Protein 2HLV (pdb70)

Foldseek 3Di:
DLLWDFKFFFKKFKPDLQQCPQQHQPVWTWGIWDADPVQQKIKTWTWHAHPQAIDIDIWIWHADPVQWIWTDGQAIKIKHFPDDDSFKTWMKIWGQHPVRDIMIMITIMTDDPDQDPVSVVVRVVVCVVVVTDPVRMDGSVDDSNHDDD

Structure (mmCIF, N/CA/C/O backbone):
data_2HLV
#
_entry.id   2HLV
#
_cell.length_a   83.501
_cell.length_b   83.501
_cell.length_c   48.964
_cell.angle_alpha   90.00
_cell.angle_beta   90.00
_cell.angle_gamma   90.00
#
_symmetry.space_group_name_H-M   'P 41 21 2'
#
loop_
_entity.id
_entity.type
_entity.pdbx_description
1 polymer 'Odorant-binding protein'
2 non-polymer '3,6-BIS(METHYLENE)DECANOIC ACID'
3 non-polymer GLYCEROL
4 water water
#
loop_
_atom_site.group_PDB
_atom_site.id
_atom_site.type_symbol
_atom_site.label_atom_id
_atom_site.label_alt_id
_atom_site.label_comp_id
_atom_site.label_asym_id
_atom_site.label_entity_id
_atom_site.label_seq_id
_atom_site.pdbx_PDB_ins_code
_atom_site.Cartn_x
_atom_site.Cartn_y
_atom_site.Cartn_z
_atom_site.occupancy
_atom_site.B_iso_or_equiv
_atom_site.auth_seq_id
_atom_site.auth_comp_id
_atom_site.auth_asym_id
_atom_site.auth_atom_id
_atom_site.pdbx_PDB_model_num
ATOM 1 N N . SER A 1 11 ? 26.463 52.699 -7.155 1.00 40.34 11 SER A N 1
ATOM 2 C CA . SER A 1 11 ? 27.960 52.778 -7.253 1.00 39.66 11 SER A CA 1
ATOM 3 C C . SER A 1 11 ? 28.523 53.967 -6.471 1.00 39.07 11 SER A C 1
ATOM 4 O O . SER A 1 11 ? 29.470 53.806 -5.702 1.00 39.58 11 SER A O 1
ATOM 7 N N . GLU A 1 12 ? 27.928 55.150 -6.664 1.00 37.93 12 GLU A N 1
ATOM 8 C CA . GLU A 1 12 ? 28.180 56.348 -5.801 1.00 36.57 12 GLU A CA 1
ATOM 9 C C . GLU A 1 12 ? 27.536 56.136 -4.421 1.00 35.48 12 GLU A C 1
ATOM 10 O O . GLU A 1 12 ? 27.675 56.936 -3.486 1.00 36.23 12 GLU A O 1
ATOM 16 N N . LEU A 1 13 ? 26.811 55.034 -4.325 1.00 32.83 13 LEU A N 1
ATOM 17 C CA . LEU A 1 13 ? 26.190 54.585 -3.105 1.00 31.02 13 LEU A CA 1
ATOM 18 C C . LEU A 1 13 ? 27.183 53.910 -2.170 1.00 29.00 13 LEU A C 1
ATOM 19 O O . LEU A 1 13 ? 26.881 53.744 -1.002 1.00 28.09 13 LEU A O 1
ATOM 24 N N . SER A 1 14 ? 28.351 53.501 -2.669 1.00 26.35 14 SER A N 1
ATOM 25 C CA . SER A 1 14 ? 29.360 52.881 -1.813 1.00 24.78 14 SER A CA 1
ATOM 26 C C . SER A 1 14 ? 29.876 53.862 -0.758 1.00 23.91 14 SER A C 1
ATOM 27 O O . SER A 1 14 ? 29.984 55.074 -1.008 1.00 23.54 14 SER A O 1
ATOM 30 N N . GLY A 1 15 ? 30.208 53.349 0.415 1.00 22.28 15 GLY A N 1
ATOM 31 C CA . GLY A 1 15 ? 30.803 54.166 1.458 1.00 21.12 15 GLY A CA 1
ATOM 32 C C . GLY A 1 15 ? 30.440 53.663 2.842 1.00 20.35 15 GLY A C 1
ATOM 33 O O . GLY A 1 15 ? 30.021 52.505 2.978 1.00 19.13 15 GLY A O 1
ATOM 34 N N . PRO A 1 16 ? 30.571 54.537 3.861 1.00 19.57 16 PRO A N 1
ATOM 35 C CA . PRO A 1 16 ? 30.433 54.185 5.283 1.00 19.16 16 PRO A CA 1
ATOM 36 C C . PRO A 1 16 ? 29.007 54.067 5.876 1.00 19.22 16 PRO A C 1
ATOM 37 O O . PRO A 1 16 ? 28.640 54.799 6.794 1.00 23.27 16 PRO A O 1
ATOM 41 N N . TRP A 1 17 ? 28.259 53.089 5.440 1.00 17.74 17 TRP A N 1
ATOM 42 C CA . TRP A 1 17 ? 26.890 52.883 5.948 1.00 16.50 17 TRP A CA 1
ATOM 43 C C . TRP A 1 17 ? 26.870 52.428 7.416 1.00 16.29 17 TRP A C 1
ATOM 44 O O . TRP A 1 17 ? 27.778 51.756 7.897 1.00 16.99 17 TRP A O 1
ATOM 55 N N . ARG A 1 18 ? 25.821 52.792 8.139 1.00 14.28 18 ARG A N 1
ATOM 56 C CA . ARG A 1 18 ? 25.635 52.340 9.519 1.00 13.29 18 ARG A CA 1
ATOM 57 C C . ARG A 1 18 ? 24.223 51.766 9.674 1.00 12.10 18 ARG A C 1
ATOM 58 O O . ARG A 1 18 ? 23.280 52.193 8.991 1.00 11.98 18 ARG A O 1
ATOM 66 N N . THR A 1 19 ? 24.112 50.787 10.560 1.00 11.15 19 THR A N 1
ATOM 67 C CA . THR A 1 19 ? 22.808 50.249 10.944 1.00 10.55 19 THR A CA 1
ATOM 68 C C . THR A 1 19 ? 22.084 51.207 11.897 1.00 10.58 19 THR A C 1
ATOM 69 O O . THR A 1 19 ? 22.681 51.742 12.869 1.00 11.25 19 THR A O 1
ATOM 73 N N . VAL A 1 20 ? 20.785 51.373 11.651 1.00 10.55 20 VAL A N 1
ATOM 74 C CA . VAL A 1 20 ? 19.905 52.143 12.534 1.00 10.87 20 VAL A CA 1
ATOM 75 C C . VAL A 1 20 ? 18.997 51.202 13.327 1.00 11.09 20 VAL A C 1
ATOM 76 O O . VAL A 1 20 ? 19.072 51.152 14.545 1.00 10.13 20 VAL A O 1
ATOM 80 N N . TYR A 1 21 ? 18.177 50.430 12.609 1.00 10.81 21 TYR A N 1
ATOM 81 C CA . TYR A 1 21 ? 17.256 49.454 13.212 1.00 11.19 21 TYR A CA 1
ATOM 82 C C . TYR A 1 21 ? 17.257 48.166 12.419 1.00 10.13 21 TYR A C 1
ATOM 83 O O . TYR A 1 21 ? 17.336 48.197 11.188 1.00 11.18 21 TYR A O 1
ATOM 92 N N . ILE A 1 22 ? 17.116 47.045 13.115 1.00 10.92 22 ILE A N 1
ATOM 93 C CA . ILE A 1 22 ? 16.791 45.769 12.493 1.00 10.57 22 ILE A CA 1
ATOM 94 C C . ILE A 1 22 ? 15.676 45.119 13.315 1.00 11.08 22 ILE A C 1
ATOM 95 O O . ILE A 1 22 ? 15.790 45.041 14.530 1.00 11.81 22 ILE A O 1
ATOM 100 N N . GLY A 1 23 ? 14.613 44.687 12.627 1.00 11.42 23 GLY A N 1
ATOM 101 C CA . GLY A 1 23 ? 13.484 43.957 13.227 1.00 11.62 23 GLY A CA 1
ATOM 102 C C . GLY A 1 23 ? 13.506 42.490 12.837 1.00 11.62 23 GLY A C 1
ATOM 103 O O . GLY A 1 23 ? 13.992 42.140 11.773 1.00 11.83 23 GLY A O 1
ATOM 104 N N . SER A 1 24 ? 12.990 41.615 13.698 1.00 12.29 24 SER A N 1
ATOM 105 C CA . SER A 1 24 ? 12.976 40.183 13.403 1.00 12.51 24 SER A CA 1
ATOM 106 C C . SER A 1 24 ? 11.691 39.515 13.882 1.00 13.29 24 SER A C 1
ATOM 107 O O . SER A 1 24 ? 11.182 39.851 14.951 1.00 13.68 24 SER A O 1
ATOM 110 N N . THR A 1 25 ? 11.204 38.536 13.128 1.00 14.18 25 THR A N 1
ATOM 111 C CA . THR A 1 25 ? 10.084 37.705 13.614 1.00 16.16 25 THR A CA 1
ATOM 112 C C . THR A 1 25 ? 10.544 36.730 14.712 1.00 18.34 25 THR A C 1
ATOM 113 O O . THR A 1 25 ? 9.689 36.193 15.441 1.00 19.96 25 THR A O 1
ATOM 117 N N . ASN A 1 26 ? 11.855 36.480 14.815 1.00 20.07 26 ASN A N 1
ATOM 118 C CA . ASN A 1 26 ? 12.476 35.653 15.883 1.00 21.66 26 ASN A CA 1
ATOM 119 C C . ASN A 1 26 ? 13.416 36.533 16.727 1.00 23.36 26 ASN A C 1
ATOM 120 O O . ASN A 1 26 ? 14.510 36.893 16.282 1.00 22.68 26 ASN A O 1
ATOM 125 N N . PRO A 1 27 ? 12.994 36.890 17.945 1.00 25.61 27 PRO A N 1
ATOM 126 C CA . PRO A 1 27 ? 13.789 37.828 18.740 1.00 26.34 27 PRO A CA 1
ATOM 127 C C . PRO A 1 27 ? 15.212 37.345 19.023 1.00 27.33 27 PRO A C 1
ATOM 128 O O . PRO A 1 27 ? 16.145 38.152 19.051 1.00 27.87 27 PRO A O 1
ATOM 132 N N . GLU A 1 28 ? 15.364 36.039 19.219 1.00 27.64 28 GLU A N 1
ATOM 133 C CA . GLU A 1 28 ? 16.644 35.441 19.583 1.00 27.69 28 GLU A CA 1
ATOM 134 C C . GLU A 1 28 ? 17.727 35.695 18.529 1.00 28.01 28 GLU A C 1
ATOM 135 O O . GLU A 1 28 ? 18.904 35.775 18.875 1.00 29.56 28 GLU A O 1
ATOM 141 N N . LYS A 1 29 ? 17.339 35.847 17.260 1.00 26.96 29 LYS A N 1
ATOM 142 C CA . LYS A 1 29 ? 18.315 36.097 16.197 1.00 25.98 29 LYS A CA 1
ATOM 143 C C . LYS A 1 29 ? 19.015 37.467 16.267 1.00 24.56 29 LYS A C 1
ATOM 144 O O . LYS A 1 29 ? 20.080 37.627 15.682 1.00 23.04 29 LYS A O 1
ATOM 150 N N . ILE A 1 30 ? 18.415 38.451 16.941 1.00 23.29 30 ILE A N 1
ATOM 151 C CA . ILE A 1 30 ? 18.995 39.808 16.984 1.00 23.65 30 ILE A CA 1
ATOM 152 C C . ILE A 1 30 ? 19.367 40.302 18.388 1.00 23.53 30 ILE A C 1
ATOM 153 O O . ILE A 1 30 ? 19.825 41.438 18.544 1.00 22.95 30 ILE A O 1
ATOM 158 N N . GLN A 1 31 ? 19.174 39.444 19.386 1.00 24.03 31 GLN A N 1
ATOM 159 C CA . GLN A 1 31 ? 19.655 39.693 20.745 1.00 25.34 31 GLN A CA 1
ATOM 160 C C . GLN A 1 31 ? 21.175 39.556 20.788 1.00 24.91 31 GLN A C 1
ATOM 161 O O . GLN A 1 31 ? 21.770 39.039 19.857 1.00 23.69 31 GLN A O 1
ATOM 167 N N . GLU A 1 32 ? 21.807 40.031 21.866 1.00 25.26 32 GLU A N 1
ATOM 168 C CA . GLU A 1 32 ? 23.269 39.935 21.995 1.00 25.40 32 GLU A CA 1
ATOM 169 C C . GLU A 1 32 ? 23.736 38.483 21.807 1.00 24.43 32 GLU A C 1
ATOM 170 O O . GLU A 1 32 ? 23.118 37.559 22.328 1.00 25.55 32 GLU A O 1
ATOM 176 N N . ASN A 1 33 ? 24.797 38.317 21.021 1.00 23.48 33 ASN A N 1
ATOM 177 C CA . ASN A 1 33 ? 25.338 37.030 20.565 1.00 22.45 33 ASN A CA 1
ATOM 178 C C . ASN A 1 33 ? 24.510 36.335 19.485 1.00 21.49 33 ASN A C 1
ATOM 179 O O . ASN A 1 33 ? 24.876 35.249 19.035 1.00 21.76 33 ASN A O 1
ATOM 184 N N . GLY A 1 34 ? 23.425 36.980 19.045 1.00 20.37 34 GLY A N 1
ATOM 185 C CA . GLY A 1 34 ? 22.636 36.484 17.931 1.00 19.76 34 GLY A CA 1
ATOM 186 C C . GLY A 1 34 ? 23.249 36.861 16.597 1.00 18.77 34 GLY A C 1
ATOM 187 O O . GLY A 1 34 ? 23.892 37.915 16.485 1.00 18.53 34 GLY A O 1
ATOM 188 N N . PRO A 1 35 ? 23.028 36.035 15.564 1.00 18.43 35 PRO A N 1
ATOM 189 C CA . PRO A 1 35 ? 23.671 36.167 14.265 1.00 17.48 35 PRO A CA 1
ATOM 190 C C . PRO A 1 35 ? 23.303 37.420 13.474 1.00 17.00 35 PRO A C 1
ATOM 191 O O . PRO A 1 35 ? 24.091 37.855 12.632 1.00 16.44 35 PRO A O 1
ATOM 195 N N . PHE A 1 36 ? 22.114 37.976 13.713 1.00 16.15 36 PHE A N 1
ATOM 196 C CA . PHE A 1 36 ? 21.660 39.122 12.914 1.00 16.31 36 PHE A CA 1
ATOM 197 C C . PHE A 1 36 ? 21.770 40.473 13.593 1.00 15.15 36 PHE A C 1
ATOM 198 O O . PHE A 1 36 ? 21.265 41.474 13.066 1.00 15.03 36 PHE A O 1
ATOM 206 N N . ARG A 1 37 ? 22.521 40.529 14.694 1.00 14.11 37 ARG A N 1
ATOM 207 C CA . ARG A 1 37 ? 22.814 41.809 15.349 1.00 14.83 37 ARG A CA 1
ATOM 208 C C . ARG A 1 37 ? 24.057 42.457 14.701 1.00 13.72 37 ARG A C 1
ATOM 209 O O . ARG A 1 37 ? 25.126 42.587 15.327 1.00 14.01 37 ARG A O 1
ATOM 217 N N . THR A 1 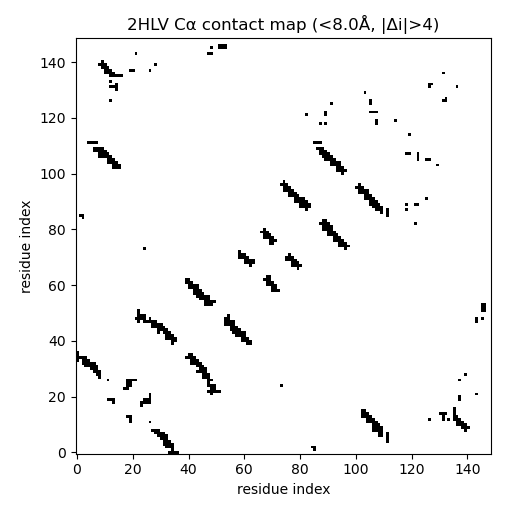38 ? 23.904 42.870 13.443 1.00 12.86 38 THR A N 1
ATOM 218 C CA . THR A 1 38 ? 25.028 43.251 12.565 1.00 12.57 38 THR A CA 1
ATOM 219 C C . THR A 1 38 ? 25.218 44.770 12.526 1.00 12.97 38 THR A C 1
ATOM 220 O O . THR A 1 38 ? 24.319 45.476 12.045 1.00 12.67 38 THR A O 1
ATOM 224 N N . TYR A 1 39 ? 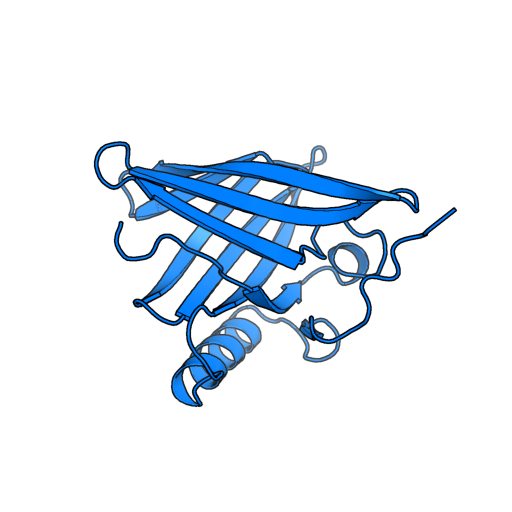26.379 45.244 13.001 1.00 12.35 39 TYR A N 1
ATOM 225 C CA . TYR A 1 39 ? 26.723 46.686 13.002 1.00 13.09 39 TYR A CA 1
ATOM 226 C C . TYR A 1 39 ? 27.472 46.986 11.709 1.00 13.44 39 TYR A C 1
ATOM 227 O O . TYR A 1 39 ? 28.646 46.614 11.557 1.00 12.73 39 TYR A O 1
ATOM 236 N N . PHE A 1 40 ? 26.805 47.632 10.760 1.00 13.21 40 PHE A N 1
ATOM 237 C CA . PHE A 1 40 ? 27.381 47.854 9.432 1.00 13.79 40 PHE A CA 1
ATOM 238 C C . PHE A 1 40 ? 28.536 48.870 9.523 1.00 14.02 40 PHE A C 1
ATOM 239 O O . PHE A 1 40 ? 28.513 49.763 10.349 1.00 14.15 40 PHE A O 1
ATOM 247 N N . ARG A 1 41 ? 29.549 48.674 8.683 1.00 14.40 41 ARG A N 1
ATOM 248 C CA . ARG A 1 41 ? 30.649 49.639 8.526 1.00 15.53 41 ARG A CA 1
ATOM 249 C C . ARG A 1 41 ? 30.764 50.164 7.096 1.00 16.02 41 ARG A C 1
ATOM 250 O O . ARG A 1 41 ? 31.133 51.329 6.892 1.00 16.51 41 ARG A O 1
ATOM 258 N N . GLU A 1 42 ? 30.501 49.319 6.101 1.00 15.52 42 GLU A N 1
ATOM 259 C CA . GLU A 1 42 ? 30.696 49.696 4.702 1.00 16.78 42 GLU A CA 1
ATOM 260 C C . GLU A 1 42 ? 29.837 48.843 3.779 1.00 16.88 42 GLU A C 1
ATOM 261 O O . GLU A 1 42 ? 29.642 47.664 4.062 1.00 16.32 42 GLU A O 1
ATOM 267 N N . LEU A 1 43 ? 29.326 49.450 2.698 1.00 16.56 43 LEU A N 1
ATOM 268 C CA . LEU A 1 43 ? 28.749 48.743 1.544 1.00 16.82 43 LEU A CA 1
ATOM 269 C C . LEU A 1 43 ? 29.500 49.142 0.287 1.00 17.72 43 LEU A C 1
ATOM 270 O O . LEU A 1 43 ? 29.866 50.309 0.133 1.00 17.78 43 LEU A O 1
ATOM 275 N N . VAL A 1 44 ? 29.740 48.165 -0.593 1.00 17.72 44 VAL A N 1
ATOM 276 C CA . VAL A 1 44 ? 30.325 48.420 -1.895 1.00 18.73 44 VAL A CA 1
ATOM 277 C C . VAL A 1 44 ? 29.361 47.888 -2.948 1.00 19.35 44 VAL A C 1
ATOM 278 O O . VAL A 1 44 ? 29.099 46.681 -3.024 1.00 18.79 44 VAL A O 1
ATOM 282 N N . PHE A 1 45 ? 28.835 48.794 -3.762 1.00 20.62 45 PHE A N 1
ATOM 283 C CA . PHE A 1 45 ? 27.935 48.465 -4.862 1.00 22.35 45 PHE A CA 1
ATOM 284 C C . PHE A 1 45 ? 28.730 48.359 -6.160 1.00 24.37 45 PHE A C 1
ATOM 285 O O . PHE A 1 45 ? 29.564 49.232 -6.444 1.00 24.06 45 PHE A O 1
ATOM 293 N N . ASP A 1 46 ? 28.497 47.287 -6.917 1.00 26.03 46 ASP A N 1
ATOM 294 C CA . ASP A 1 46 ? 29.114 47.093 -8.246 1.00 28.01 46 ASP A CA 1
ATOM 295 C C . ASP A 1 46 ? 27.994 46.826 -9.252 1.00 29.47 46 ASP A C 1
ATOM 296 O O . ASP A 1 46 ? 27.440 45.719 -9.318 1.00 29.70 46 ASP A O 1
ATOM 301 N N . ASP A 1 47 ? 27.651 47.858 -10.020 1.00 31.13 47 ASP A N 1
ATOM 302 C CA . ASP A 1 47 ? 26.532 47.777 -10.957 1.00 32.11 47 ASP A CA 1
ATOM 303 C C . ASP A 1 47 ? 26.808 46.839 -12.145 1.00 33.25 47 ASP A C 1
ATOM 304 O O . ASP A 1 47 ? 25.886 46.184 -12.651 1.00 34.34 47 ASP A O 1
ATOM 309 N N . GLU A 1 48 ? 28.065 46.759 -12.574 1.00 34.14 48 GLU A N 1
ATOM 310 C CA . GLU A 1 48 ? 28.443 45.916 -13.723 1.00 33.95 48 GLU A CA 1
ATOM 311 C C . GLU A 1 48 ? 28.375 44.423 -13.396 1.00 34.04 48 GLU A C 1
ATOM 312 O O . GLU A 1 48 ? 28.121 43.602 -14.280 1.00 34.63 48 GLU A O 1
ATOM 318 N N . LYS A 1 49 ? 28.617 44.074 -12.136 1.00 33.42 49 LYS A N 1
ATOM 319 C CA . LYS A 1 49 ? 28.539 42.688 -11.687 1.00 32.69 49 LYS A 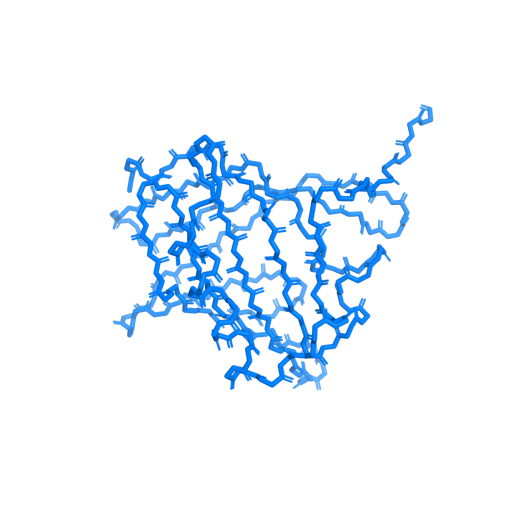CA 1
ATOM 320 C C . LYS A 1 49 ? 27.215 42.391 -10.983 1.00 31.22 49 LYS A C 1
ATOM 321 O O . LYS A 1 49 ? 26.888 41.226 -10.755 1.00 31.56 49 LYS A O 1
ATOM 327 N N . GLY A 1 50 ? 26.452 43.434 -10.662 1.00 29.21 50 GLY A N 1
ATOM 328 C CA . GLY A 1 50 ? 25.176 43.283 -9.968 1.00 28.08 50 GLY A CA 1
ATOM 329 C C . GLY A 1 50 ? 25.378 42.678 -8.596 1.00 26.56 50 GLY A C 1
ATOM 330 O O . GLY A 1 50 ? 24.685 41.723 -8.221 1.00 26.32 50 GLY A O 1
ATOM 331 N N . THR A 1 51 ? 26.339 43.227 -7.860 1.00 24.46 51 THR A N 1
ATOM 332 C CA . THR A 1 51 ? 26.650 42.755 -6.507 1.00 23.58 51 THR A CA 1
ATOM 333 C C . THR A 1 51 ? 26.685 43.899 -5.501 1.00 22.47 51 THR A C 1
ATOM 334 O O . THR A 1 51 ? 26.834 45.075 -5.856 1.00 21.54 51 THR A O 1
ATOM 338 N N . VAL A 1 52 ? 26.489 43.536 -4.242 1.00 20.50 52 VAL A N 1
ATOM 339 C CA . VAL A 1 52 ? 26.707 44.422 -3.123 1.00 19.88 52 VAL A CA 1
ATOM 340 C C . VAL A 1 52 ? 27.516 43.628 -2.092 1.00 18.87 52 VAL A C 1
ATOM 341 O O . VAL A 1 52 ? 27.100 42.542 -1.661 1.00 18.16 52 VAL A O 1
ATOM 345 N N . ASP A 1 53 ? 28.677 44.155 -1.721 1.00 17.42 53 ASP A N 1
ATOM 346 C CA . ASP A 1 53 ? 29.500 43.590 -0.663 1.00 17.31 53 ASP A CA 1
ATOM 347 C C . ASP A 1 53 ? 29.207 44.295 0.668 1.00 16.53 53 ASP A C 1
ATOM 348 O O . ASP A 1 53 ? 29.209 45.531 0.753 1.00 16.62 53 ASP A O 1
ATOM 353 N N . PHE A 1 54 ? 28.937 43.502 1.692 1.00 15.45 54 PHE A N 1
ATOM 354 C CA . PHE A 1 54 ? 28.611 43.983 3.027 1.00 15.88 54 PHE A CA 1
ATOM 355 C C . PHE A 1 54 ? 29.810 43.755 3.946 1.00 15.00 54 PHE A C 1
ATOM 356 O O . PHE A 1 54 ? 30.403 42.672 3.949 1.00 15.41 54 PHE A O 1
ATOM 364 N N . TYR A 1 55 ? 30.172 44.784 4.714 1.00 14.58 55 TYR A N 1
ATOM 365 C CA . TYR A 1 55 ? 31.199 44.697 5.736 1.00 14.21 55 TYR A CA 1
ATOM 366 C C . TYR A 1 55 ? 30.618 45.171 7.051 1.00 13.60 55 TYR A C 1
ATOM 367 O O . TYR A 1 55 ? 30.143 46.322 7.147 1.00 13.81 55 TYR A O 1
ATOM 376 N N . PHE A 1 56 ? 30.630 44.302 8.052 1.00 13.54 56 PHE A N 1
ATOM 377 C CA . PHE A 1 56 ? 29.977 44.560 9.312 1.00 13.55 56 PHE A CA 1
ATOM 378 C C . PHE A 1 56 ? 30.641 43.830 10.483 1.00 14.07 56 PHE A C 1
ATOM 379 O O . PHE A 1 56 ? 31.428 42.899 10.275 1.00 14.89 56 PHE A O 1
ATOM 387 N N . SER A 1 57 ? 30.382 44.305 11.694 1.00 14.76 57 SER A N 1
ATOM 388 C CA . SER A 1 57 ? 30.815 43.63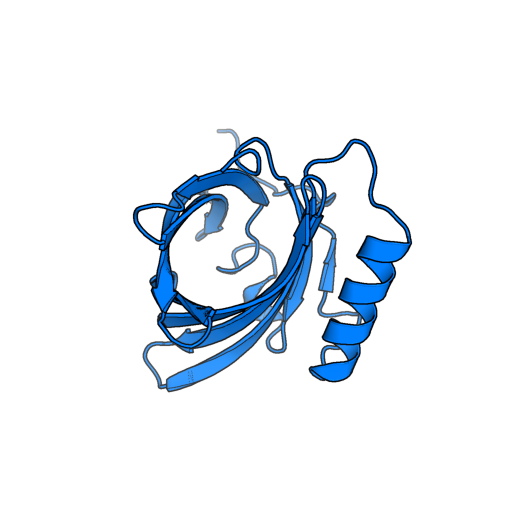1 12.910 1.00 14.39 57 SER A CA 1
ATOM 389 C C . SER A 1 57 ? 29.634 42.926 13.580 1.00 14.04 57 SER A C 1
ATOM 390 O O . SER A 1 57 ? 28.501 43.440 13.594 1.00 13.66 57 SER A O 1
ATOM 393 N N . VAL A 1 58 ? 29.891 41.735 14.120 1.00 13.63 58 VAL A N 1
ATOM 394 C CA . VAL A 1 58 ? 28.850 40.971 14.867 1.00 14.28 58 VAL A CA 1
ATOM 395 C C . VAL A 1 58 ? 29.523 40.207 16.004 1.00 14.79 58 VAL A C 1
ATOM 396 O O . VAL A 1 58 ? 30.653 39.746 15.835 1.00 15.15 58 VAL A O 1
ATOM 400 N N . LYS A 1 59 ? 28.856 40.126 17.135 1.00 15.68 59 LYS A N 1
ATOM 401 C CA . LYS A 1 59 ? 29.359 39.374 18.290 1.00 17.15 59 LYS A CA 1
ATOM 402 C C . LYS A 1 59 ? 28.754 37.974 18.236 1.00 18.66 59 LYS A C 1
ATOM 403 O O . LYS A 1 59 ? 27.534 37.812 18.173 1.00 17.76 59 LYS A O 1
ATOM 409 N N . ARG A 1 60 ? 29.609 36.955 18.225 1.00 19.84 60 ARG A N 1
ATOM 410 C CA . ARG A 1 60 ? 29.134 35.567 18.322 1.00 21.60 60 ARG A CA 1
ATOM 411 C C . ARG A 1 60 ? 30.046 34.805 19.268 1.00 22.10 60 ARG A C 1
ATOM 412 O O . ARG A 1 60 ? 31.274 34.984 19.230 1.00 22.70 60 ARG A O 1
ATOM 420 N N . ASP A 1 61 ? 29.452 33.955 20.100 1.00 22.77 61 ASP A N 1
ATOM 421 C CA . ASP A 1 61 ? 30.204 33.165 21.088 1.00 23.10 61 ASP A CA 1
ATOM 422 C C . ASP A 1 61 ? 31.092 34.040 21.988 1.00 23.63 61 ASP A C 1
ATOM 423 O O . ASP A 1 61 ? 32.211 33.645 22.383 1.00 24.54 61 ASP A O 1
ATOM 428 N N . GLY A 1 62 ? 30.583 35.226 22.318 1.00 22.96 62 GLY A N 1
ATOM 429 C CA . GLY A 1 62 ? 31.255 36.157 23.188 1.00 22.87 62 GLY A CA 1
ATOM 430 C C . GLY A 1 62 ? 32.381 36.960 22.558 1.00 22.89 62 GLY A C 1
ATOM 431 O O . GLY A 1 62 ? 33.035 37.729 23.266 1.00 23.59 62 GLY A O 1
ATOM 432 N N . LYS A 1 63 ? 32.607 36.798 21.255 1.00 22.40 63 LYS A N 1
ATOM 433 C CA . LYS A 1 63 ? 33.703 37.497 20.558 1.00 23.30 63 LYS A CA 1
ATOM 434 C C . LYS A 1 63 ? 33.188 38.273 19.343 1.00 22.49 63 LYS A C 1
ATOM 435 O O . LYS A 1 63 ? 32.286 37.815 18.658 1.00 21.74 63 LYS A O 1
ATOM 441 N N . CYS A 1 64 ? 33.795 39.426 19.069 1.00 22.49 64 CYS A N 1
ATOM 442 C CA . CYS A 1 64 ? 33.400 40.234 17.914 1.00 22.55 64 CYS A CA 1
ATOM 443 C C . CYS A 1 64 ? 34.297 39.928 16.724 1.00 22.40 64 CYS A C 1
ATOM 444 O O . CYS A 1 64 ? 35.530 39.787 16.862 1.00 23.01 64 CYS A O 1
ATOM 447 N N . LYS A 1 65 ? 33.689 39.792 15.551 1.00 21.04 65 LYS A N 1
ATOM 448 C CA . LYS A 1 65 ? 34.433 39.618 14.319 1.00 20.77 65 LYS A CA 1
ATOM 449 C C . LYS A 1 65 ? 33.935 40.601 13.271 1.00 19.83 65 LYS A C 1
ATOM 450 O O . LYS A 1 65 ? 32.753 40.950 13.252 1.00 18.62 65 LYS A O 1
ATOM 456 N N . ASN A 1 66 ? 34.864 41.022 12.418 1.00 18.61 66 ASN A N 1
ATOM 457 C CA . ASN A 1 66 ? 34.562 41.776 11.224 1.00 18.67 66 ASN A CA 1
ATOM 458 C C . ASN A 1 66 ? 34.324 40.786 10.092 1.00 18.65 66 ASN A C 1
ATOM 459 O O . ASN A 1 66 ? 35.213 40.001 9.739 1.00 20.60 66 ASN A O 1
ATOM 464 N N . VAL A 1 67 ? 33.113 40.815 9.537 1.00 16.92 67 VAL A N 1
ATOM 465 C CA . VAL A 1 67 ? 32.630 39.867 8.539 1.00 16.37 67 VAL A CA 1
ATOM 466 C C . VAL A 1 67 ? 32.393 40.542 7.171 1.00 16.13 67 VAL A C 1
ATOM 467 O O . VAL A 1 67 ? 32.061 41.751 7.080 1.00 15.54 67 VAL A O 1
ATOM 471 N N . HIS A 1 68 ? 32.563 39.763 6.099 1.00 16.36 68 HIS A N 1
ATOM 472 C CA . HIS A 1 68 ? 32.266 40.183 4.733 1.00 16.08 68 HIS A CA 1
ATOM 473 C C . HIS A 1 68 ? 31.281 39.192 4.113 1.00 16.32 68 HIS A C 1
ATOM 474 O O . HIS A 1 68 ? 31.486 37.980 4.199 1.00 16.17 68 HIS A O 1
ATOM 481 N N . VAL A 1 69 ? 30.225 39.719 3.499 1.00 15.24 69 VAL A N 1
ATOM 482 C CA . VAL A 1 69 ? 29.232 38.917 2.779 1.00 15.95 69 VAL A CA 1
ATOM 483 C C . VAL A 1 69 ? 28.968 39.554 1.422 1.00 16.08 69 VAL A C 1
ATOM 484 O O . VAL A 1 69 ? 28.737 40.771 1.337 1.00 16.31 69 VAL A O 1
ATOM 488 N N . LYS A 1 70 ? 28.981 38.738 0.365 1.00 16.92 70 LYS A N 1
ATOM 489 C CA . LYS A 1 70 ? 28.671 39.201 -0.991 1.00 17.41 70 LYS A CA 1
ATOM 490 C C . LYS A 1 70 ? 27.246 38.801 -1.385 1.00 17.32 70 LYS A C 1
ATOM 491 O O . LYS A 1 70 ? 26.913 37.612 -1.355 1.00 17.36 70 LYS A O 1
ATOM 497 N N . ALA A 1 71 ? 26.434 39.789 -1.749 1.00 16.17 71 ALA A N 1
ATOM 498 C CA . ALA A 1 71 ? 25.059 39.557 -2.237 1.00 16.88 71 ALA A CA 1
ATOM 499 C C . ALA A 1 71 ? 25.001 39.772 -3.747 1.00 17.40 71 ALA A C 1
ATOM 500 O O . ALA A 1 71 ? 25.642 40.681 -4.281 1.00 17.96 71 ALA A O 1
ATOM 502 N N . THR A 1 72 ? 24.228 38.933 -4.428 1.00 17.23 72 THR A N 1
ATOM 503 C CA . THR A 1 72 ? 24.129 38.945 -5.892 1.00 18.07 72 THR A CA 1
ATOM 504 C C . THR A 1 72 ? 22.697 39.194 -6.361 1.00 17.82 72 THR A C 1
ATOM 505 O O . THR A 1 72 ? 21.756 38.510 -5.939 1.00 16.34 72 THR A O 1
ATOM 509 N N . LYS A 1 73 ? 22.531 40.182 -7.235 1.00 18.37 73 LYS A N 1
ATOM 510 C CA . LYS A 1 73 ? 21.222 40.573 -7.738 1.00 19.32 73 LYS A CA 1
ATOM 511 C C . LYS A 1 73 ? 20.728 39.555 -8.757 1.00 19.87 73 LYS A C 1
ATOM 512 O O . LYS A 1 73 ? 21.489 39.106 -9.636 1.00 20.49 73 LYS A O 1
ATOM 518 N N . GLN A 1 74 ? 19.452 39.205 -8.643 1.00 20.02 74 GLN A N 1
ATOM 519 C CA . GLN A 1 74 ? 18.794 38.274 -9.536 1.00 20.50 74 GLN A CA 1
ATOM 520 C C . GLN A 1 74 ? 18.051 39.016 -10.634 1.00 21.00 74 GLN A C 1
ATOM 521 O O . GLN A 1 74 ? 17.830 40.216 -10.550 1.00 20.83 74 GLN A O 1
ATOM 527 N N . ASP A 1 75 ? 17.622 38.286 -11.659 1.00 22.65 75 ASP A N 1
ATOM 528 C CA . ASP A 1 75 ? 16.877 38.914 -12.746 1.00 23.01 75 ASP A CA 1
ATOM 529 C C . ASP A 1 75 ? 15.574 39.568 -12.292 1.00 23.07 75 ASP A C 1
ATOM 530 O O . ASP A 1 75 ? 15.163 40.558 -12.876 1.00 24.45 75 ASP A O 1
ATOM 535 N N . ASP A 1 76 ? 14.937 39.045 -11.240 1.00 22.28 76 ASP A N 1
ATOM 536 C CA . ASP A 1 76 ? 13.670 39.598 -10.755 1.00 21.90 76 ASP A CA 1
ATOM 537 C C . ASP A 1 76 ? 13.845 40.796 -9.817 1.00 21.41 76 ASP A C 1
ATOM 538 O O . ASP A 1 76 ? 12.867 41.290 -9.262 1.00 22.36 76 ASP A O 1
ATOM 543 N N . GLY A 1 77 ? 15.080 41.264 -9.655 1.00 20.33 77 GLY A N 1
ATOM 544 C CA . GLY A 1 77 ? 15.356 42.445 -8.834 1.00 19.75 77 GLY A CA 1
ATOM 545 C C . GLY A 1 77 ? 15.695 42.189 -7.378 1.00 19.43 77 GLY A C 1
ATOM 546 O O . GLY A 1 77 ? 16.109 43.111 -6.674 1.00 20.38 77 GLY A O 1
ATOM 547 N N . THR A 1 78 ? 15.537 40.955 -6.913 1.00 18.06 78 THR A N 1
ATOM 548 C CA . THR A 1 78 ? 15.859 40.641 -5.515 1.00 17.04 78 THR A CA 1
ATOM 549 C C . THR A 1 78 ? 17.312 40.158 -5.432 1.00 16.24 78 THR A C 1
ATOM 550 O O . THR A 1 78 ? 17.961 39.979 -6.465 1.00 16.99 78 THR A O 1
ATOM 554 N N . TYR A 1 79 ? 17.822 39.976 -4.221 1.00 14.35 79 TYR A N 1
ATOM 555 C CA . TYR A 1 79 ? 19.207 39.571 -3.994 1.00 14.89 79 TYR A CA 1
ATOM 556 C C . TYR A 1 79 ? 19.261 38.257 -3.214 1.00 14.33 79 TYR A C 1
ATOM 557 O O . TYR A 1 79 ? 18.370 37.978 -2.416 1.00 13.78 79 TYR A O 1
ATOM 566 N N . VAL A 1 80 ? 20.336 37.495 -3.416 1.00 13.84 80 VAL A N 1
ATOM 567 C CA . VAL A 1 80 ? 20.654 36.359 -2.543 1.00 14.31 80 VAL A CA 1
ATOM 568 C C . VAL A 1 80 ? 22.012 36.541 -1.890 1.00 14.32 80 VAL A C 1
ATOM 569 O O . VAL A 1 80 ? 22.904 37.212 -2.446 1.00 14.67 80 VAL A O 1
ATOM 573 N N . ALA A 1 81 ? 22.174 35.928 -0.720 1.00 13.51 81 ALA A N 1
ATOM 574 C CA . ALA A 1 81 ? 23.442 35.980 0.015 1.00 13.96 81 ALA A CA 1
ATOM 575 C C . ALA A 1 81 ? 23.501 34.840 1.003 1.00 14.84 81 ALA A C 1
ATOM 576 O O . ALA A 1 81 ? 22.493 34.509 1.637 1.00 14.81 81 ALA A O 1
ATOM 578 N N . ASP A 1 82 ? 24.686 34.271 1.196 1.00 15.32 82 ASP A N 1
ATOM 579 C CA . ASP A 1 82 ? 24.870 33.219 2.197 1.00 15.73 82 ASP A CA 1
ATOM 580 C C . ASP A 1 82 ? 25.517 33.824 3.434 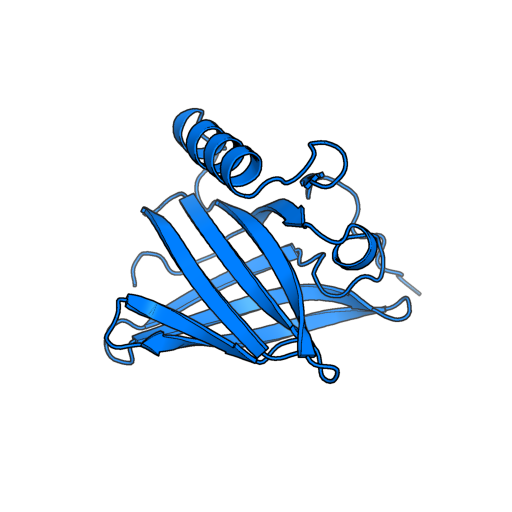1.00 15.33 82 ASP A C 1
ATOM 581 O O . ASP A 1 82 ? 26.610 34.427 3.371 1.00 16.92 82 ASP A O 1
ATOM 586 N N . TYR A 1 83 ? 24.810 33.720 4.542 1.00 15.29 83 TYR A N 1
ATOM 587 C CA . TYR A 1 83 ? 25.279 34.202 5.833 1.00 14.96 83 TYR A CA 1
ATOM 588 C C . TYR A 1 83 ? 24.363 33.592 6.893 1.00 14.63 83 TYR A C 1
ATOM 589 O O . TYR A 1 83 ? 23.163 33.838 6.879 1.00 13.97 83 TYR A O 1
ATOM 598 N N . GLU A 1 84 ? 24.917 32.757 7.770 1.00 14.57 84 GLU A N 1
ATOM 599 C CA . GLU A 1 84 ? 24.127 32.142 8.841 1.00 14.79 84 GLU A CA 1
ATOM 600 C C . GLU A 1 84 ? 22.865 31.518 8.249 1.00 15.11 84 GLU A C 1
ATOM 601 O O . GLU A 1 84 ? 21.742 31.704 8.744 1.00 16.38 84 GLU A O 1
ATOM 607 N N . GLY A 1 85 ? 23.074 30.777 7.171 1.00 15.50 85 GLY A N 1
ATOM 608 C CA . GLY A 1 85 ? 21.960 30.259 6.369 1.00 15.16 85 GLY A CA 1
ATOM 609 C C . GLY A 1 85 ? 21.916 30.878 4.990 1.00 15.35 85 GLY A C 1
ATOM 610 O O . GLY A 1 85 ? 22.898 31.461 4.512 1.00 15.76 85 GLY A O 1
ATOM 611 N N . GLN A 1 86 ? 20.758 30.757 4.359 1.00 12.62 86 GLN A N 1
ATOM 612 C CA . GLN A 1 86 ? 20.515 31.277 3.033 1.00 12.86 86 GLN A CA 1
ATOM 613 C C . GLN A 1 86 ? 19.547 32.442 3.122 1.00 11.86 86 GLN A C 1
ATOM 614 O O . GLN A 1 86 ? 18.512 32.337 3.771 1.00 13.33 86 GLN A O 1
ATOM 620 N N . ASN A 1 87 ? 19.867 33.547 2.444 1.00 11.96 87 ASN A N 1
ATOM 621 C CA . ASN A 1 87 ? 19.105 34.791 2.557 1.00 11.28 87 ASN A CA 1
ATOM 622 C C . ASN A 1 87 ? 18.608 35.259 1.198 1.00 11.49 87 ASN A C 1
ATOM 623 O O . ASN A 1 87 ? 19.346 35.247 0.213 1.00 11.94 87 ASN A O 1
ATOM 628 N N . VAL A 1 88 ? 17.341 35.660 1.146 1.00 11.88 88 VAL A N 1
ATOM 629 C CA . VAL A 1 88 ? 16.742 36.214 -0.058 1.00 13.33 88 VAL A CA 1
ATOM 630 C C . VAL A 1 88 ? 16.111 37.545 0.367 1.00 13.44 88 VAL A C 1
ATOM 631 O O . VAL A 1 88 ? 15.249 37.559 1.239 1.00 13.65 88 VAL A O 1
ATOM 635 N N . PHE A 1 89 ? 16.574 38.650 -0.208 1.00 14.06 89 PHE A N 1
ATOM 636 C CA . PHE A 1 89 ? 16.107 39.948 0.225 1.00 14.10 89 PHE A CA 1
ATOM 637 C C . PHE A 1 89 ? 15.757 40.915 -0.896 1.00 14.29 89 PHE A C 1
ATOM 638 O O . PHE A 1 89 ? 16.173 40.755 -2.048 1.00 14.10 89 PHE A O 1
ATOM 646 N N . LYS A 1 90 ? 14.953 41.906 -0.525 1.00 14.80 90 LYS A N 1
ATOM 647 C CA . LYS A 1 90 ? 14.501 42.935 -1.445 1.00 15.81 90 LYS A CA 1
ATOM 648 C C . LYS A 1 90 ? 14.821 44.297 -0.824 1.00 15.26 90 LYS A C 1
ATOM 649 O O . LYS A 1 90 ? 14.495 44.555 0.338 1.00 14.41 90 LYS A O 1
ATOM 655 N N . ILE A 1 91 ? 15.483 45.153 -1.599 1.00 15.84 91 ILE A N 1
ATOM 656 C CA . ILE A 1 91 ? 15.635 46.555 -1.199 1.00 16.24 91 ILE A CA 1
ATOM 657 C C . ILE A 1 91 ? 14.386 47.317 -1.635 1.00 17.05 91 ILE A C 1
ATOM 658 O O . ILE A 1 91 ? 14.101 47.384 -2.843 1.00 18.16 91 ILE A O 1
ATOM 663 N N . VAL A 1 92 ? 13.640 47.862 -0.674 1.00 16.95 92 VAL A N 1
ATOM 664 C CA . VAL A 1 92 ? 12.376 48.538 -0.973 1.00 18.53 92 VAL A CA 1
ATOM 665 C C . VAL A 1 92 ? 12.545 50.031 -1.189 1.00 18.70 92 VAL A C 1
ATOM 666 O O . VAL A 1 92 ? 11.705 50.659 -1.850 1.00 19.70 92 VAL A O 1
ATOM 670 N N . SER A 1 93 ? 13.624 50.597 -0.656 1.00 17.68 93 SER A N 1
ATOM 671 C CA . SER A 1 93 ? 13.929 52.016 -0.860 1.00 17.93 93 SER A CA 1
ATOM 672 C C . SER A 1 93 ? 15.434 52.231 -0.780 1.00 17.25 93 SER A C 1
ATOM 673 O O . SER A 1 93 ? 16.088 51.730 0.126 1.00 16.79 93 SER A O 1
ATOM 676 N N . LEU A 1 94 ? 15.994 52.940 -1.751 1.00 17.20 94 LEU A N 1
ATOM 677 C CA . LEU A 1 94 ? 17.437 53.150 -1.791 1.00 17.64 94 LEU A CA 1
ATOM 678 C C . LEU A 1 94 ? 17.765 54.537 -2.360 1.00 17.92 94 LEU A C 1
ATOM 679 O O . LEU A 1 94 ? 17.240 54.918 -3.402 1.00 19.17 94 LEU A O 1
ATOM 684 N N . SER A 1 95 ? 18.638 55.254 -1.667 1.00 18.82 95 SER A N 1
ATOM 685 C CA . SER A 1 95 ? 19.186 56.528 -2.144 1.00 19.72 95 SER A CA 1
ATOM 686 C C . SER A 1 95 ? 20.621 56.678 -1.669 1.00 20.80 95 SER A C 1
ATOM 687 O O . SER A 1 95 ? 21.166 55.780 -1.032 1.00 19.92 95 SER A O 1
ATOM 690 N N . ARG A 1 96 ? 21.232 57.840 -1.942 1.00 21.47 96 ARG A N 1
ATOM 691 C CA . ARG A 1 96 ? 22.587 58.131 -1.479 1.00 23.11 96 ARG A CA 1
ATOM 692 C C . ARG A 1 96 ? 22.672 58.159 0.047 1.00 21.69 96 ARG A C 1
ATOM 693 O O . ARG A 1 96 ? 23.779 58.084 0.590 1.00 22.67 96 ARG A O 1
ATOM 701 N N . THR A 1 97 ? 21.526 58.284 0.730 1.00 19.79 97 THR A N 1
ATOM 702 C CA . THR A 1 97 ? 21.504 58.432 2.179 1.00 19.29 97 THR A CA 1
ATOM 703 C C . THR A 1 97 ? 20.772 57.354 2.983 1.00 16.82 97 THR A C 1
ATOM 704 O O . THR A 1 97 ? 20.982 57.274 4.186 1.00 15.93 97 THR A O 1
ATOM 708 N N . HIS A 1 98 ? 19.927 56.542 2.361 1.00 16.13 98 HIS A N 1
ATOM 709 C CA . HIS A 1 98 ? 19.209 55.505 3.151 1.00 15.79 98 HIS A CA 1
ATOM 710 C C . HIS A 1 98 ? 18.987 54.219 2.350 1.00 14.79 98 HIS A C 1
ATOM 711 O O . HIS A 1 98 ? 18.983 54.232 1.121 1.00 14.90 98 HIS A O 1
ATOM 718 N N . LEU A 1 99 ? 18.802 53.122 3.082 1.00 13.43 99 LEU A N 1
ATOM 719 C CA . LEU A 1 99 ? 18.508 51.813 2.518 1.00 12.98 99 LEU A CA 1
ATOM 720 C C . LEU A 1 99 ? 17.501 51.114 3.441 1.00 12.31 99 LEU A C 1
ATOM 721 O O . LEU A 1 99 ? 17.769 50.951 4.608 1.00 11.80 99 LEU A O 1
ATOM 726 N N . VAL A 1 100 ? 16.326 50.775 2.915 1.00 12.07 100 VAL A N 1
ATOM 727 C CA . VAL A 1 100 ? 15.330 50.029 3.664 1.00 12.38 100 VAL A CA 1
ATOM 728 C C . VAL A 1 100 ? 15.109 48.713 2.937 1.00 12.57 100 VAL A C 1
ATOM 729 O O . VAL A 1 100 ? 14.930 48.699 1.717 1.00 12.10 100 VAL A O 1
ATOM 733 N N . ALA A 1 101 ? 15.154 47.603 3.680 1.00 11.82 101 ALA A N 1
ATOM 734 C CA . ALA A 1 101 ? 15.105 46.271 3.067 1.00 12.17 101 ALA A CA 1
ATOM 735 C C . ALA A 1 101 ? 14.376 45.258 3.938 1.00 11.94 101 ALA A C 1
ATOM 736 O O . ALA A 1 101 ? 14.273 45.436 5.140 1.00 10.97 101 ALA A O 1
ATOM 738 N N . HIS A 1 102 ? 13.850 44.204 3.296 1.00 12.33 102 HIS A N 1
ATOM 739 C CA . HIS A 1 102 ? 13.360 43.035 4.052 1.00 12.90 102 HIS A CA 1
ATOM 740 C C . HIS A 1 102 ? 14.012 41.751 3.521 1.00 12.41 102 HIS A C 1
ATOM 741 O O . HIS A 1 102 ? 14.320 41.636 2.334 1.00 12.75 102 HIS A O 1
ATOM 748 N N . ASN A 1 103 ? 14.237 40.800 4.434 1.00 12.50 103 ASN A N 1
ATOM 749 C CA . ASN A 1 103 ? 15.005 39.578 4.161 1.00 12.83 103 ASN A CA 1
ATOM 750 C C . ASN A 1 103 ? 14.267 38.373 4.718 1.00 13.39 103 ASN A C 1
ATOM 751 O O . ASN A 1 103 ? 13.680 38.463 5.786 1.00 13.03 103 ASN A O 1
ATOM 756 N N . ILE A 1 104 ? 14.332 37.247 3.997 1.00 12.70 104 ILE A N 1
ATOM 757 C CA . ILE A 1 104 ? 13.927 35.936 4.526 1.00 13.42 104 ILE A CA 1
ATOM 758 C C . ILE A 1 104 ? 15.223 35.131 4.692 1.00 11.87 104 ILE A C 1
ATOM 759 O O . ILE A 1 104 ? 15.980 34.930 3.734 1.00 12.08 104 ILE A O 1
ATOM 764 N N . ASN A 1 105 ? 15.503 34.724 5.924 1.00 12.02 105 ASN A N 1
ATOM 765 C CA . ASN A 1 105 ? 16.636 33.840 6.225 1.00 12.72 105 ASN A CA 1
ATOM 766 C C . ASN A 1 105 ? 16.091 32.424 6.426 1.00 12.71 105 ASN A C 1
ATOM 767 O O . ASN A 1 105 ? 15.132 32.234 7.157 1.00 12.42 105 ASN A O 1
ATOM 772 N N . VAL A 1 106 ? 16.762 31.456 5.805 1.00 13.91 106 VAL A N 1
ATOM 773 C CA . VAL A 1 106 ? 16.404 30.030 5.912 1.00 15.27 106 VAL A CA 1
ATOM 774 C C . VAL A 1 106 ? 17.590 29.325 6.553 1.00 15.65 106 VAL A C 1
ATOM 775 O O . VAL A 1 106 ? 18.707 29.343 6.005 1.00 14.01 106 VAL A O 1
ATOM 779 N N . ASP A 1 107 ? 17.353 28.710 7.714 1.00 16.39 107 ASP A N 1
ATOM 780 C CA . ASP A 1 107 ? 18.399 27.960 8.405 1.00 17.60 107 ASP A CA 1
ATOM 781 C C . ASP A 1 107 ? 18.490 26.512 7.880 1.00 17.58 107 ASP A C 1
ATOM 782 O O . ASP A 1 107 ? 17.726 26.114 6.992 1.00 16.69 107 ASP A O 1
ATOM 787 N N . LYS A 1 108 ? 19.452 25.748 8.408 1.00 18.66 108 LYS A N 1
ATOM 788 C CA . LYS A 1 108 ? 19.739 24.407 7.886 1.00 19.57 108 LYS A CA 1
ATOM 789 C C . LYS A 1 108 ? 18.605 23.411 8.119 1.00 18.89 108 LYS A C 1
ATOM 790 O O . LYS A 1 108 ? 18.584 22.350 7.478 1.00 18.73 108 LYS A O 1
ATOM 796 N N . HIS A 1 109 ? 17.677 23.749 9.010 1.00 18.07 109 HIS A N 1
ATOM 797 C CA . HIS A 1 109 ? 16.499 22.925 9.308 1.00 17.87 109 HIS A CA 1
ATOM 798 C C . HIS A 1 109 ? 15.250 23.399 8.543 1.00 17.73 109 HIS A C 1
ATOM 799 O O . HIS A 1 109 ? 14.151 22.932 8.816 1.00 18.60 109 HIS A O 1
ATOM 806 N N . GLY A 1 110 ? 15.414 24.309 7.589 1.00 16.21 110 GLY A N 1
ATOM 807 C CA . GLY A 1 110 ? 14.287 24.823 6.818 1.00 16.69 110 GLY A CA 1
ATOM 808 C C . GLY A 1 110 ? 13.489 25.893 7.528 1.00 16.49 110 GLY A C 1
ATOM 809 O O . GLY A 1 110 ? 12.511 26.405 6.971 1.00 17.44 110 GLY A O 1
ATOM 810 N N . GLN A 1 111 ? 13.878 26.250 8.751 1.00 16.53 111 GLN A N 1
ATOM 811 C CA . GLN A 1 111 ? 13.118 27.246 9.517 1.00 16.70 111 GLN A CA 1
ATOM 812 C C . GLN A 1 111 ? 13.440 28.682 9.083 1.00 15.72 111 GLN A C 1
ATOM 813 O O . GLN A 1 111 ? 14.596 29.033 8.854 1.00 15.98 111 GLN A O 1
ATOM 819 N N . THR A 1 112 ? 12.384 29.471 8.940 1.00 16.20 112 THR A N 1
ATOM 820 C CA . THR A 1 112 ? 12.480 30.787 8.342 1.00 16.20 112 THR A CA 1
ATOM 821 C C . THR A 1 112 ? 12.337 31.886 9.388 1.00 15.51 112 THR A C 1
ATOM 822 O O . THR A 1 112 ? 11.579 31.763 10.354 1.00 15.33 112 THR A O 1
ATOM 826 N N . THR A 1 113 ? 13.060 32.975 9.143 1.00 14.71 113 THR A N 1
ATOM 827 C CA . THR A 1 113 ? 12.971 34.198 9.935 1.00 14.76 113 THR A CA 1
ATOM 828 C C . THR A 1 113 ? 12.803 35.322 8.928 1.00 13.71 113 THR A C 1
ATOM 829 O O . THR A 1 113 ? 13.537 35.358 7.945 1.00 14.51 113 THR A O 1
ATOM 833 N N . GLU A 1 114 ? 11.875 36.239 9.181 1.00 13.41 114 GLU A N 1
ATOM 834 C CA . GLU A 1 114 ? 11.776 37.440 8.343 1.00 13.58 114 GLU A CA 1
ATOM 835 C C . GLU A 1 114 ? 12.347 38.635 9.110 1.00 12.46 114 GLU A C 1
ATOM 836 O O . GLU A 1 114 ? 12.063 38.792 10.279 1.00 11.58 114 GLU A O 1
ATOM 842 N N . LEU A 1 115 ? 13.160 39.452 8.433 1.00 11.60 115 LEU A N 1
ATOM 843 C CA . LEU A 1 115 ? 13.813 40.601 9.065 1.00 12.24 115 LEU A CA 1
ATOM 844 C C . LEU A 1 115 ? 13.570 41.853 8.223 1.00 11.98 115 LEU A C 1
ATOM 845 O O . LEU A 1 115 ? 13.424 41.789 6.999 1.00 12.05 115 LEU A O 1
ATOM 850 N N . THR A 1 116 ? 13.557 43.002 8.903 1.00 11.17 116 THR A N 1
ATOM 851 C CA . THR A 1 116 ? 13.501 44.307 8.238 1.00 10.55 116 THR A CA 1
ATOM 852 C C . THR A 1 116 ? 14.697 45.133 8.709 1.00 10.54 116 THR A C 1
ATOM 853 O O . THR A 1 116 ? 15.219 44.902 9.798 1.00 10.49 116 THR A O 1
ATOM 857 N N . GLU A 1 117 ? 15.151 46.068 7.883 1.00 10.04 117 GLU A N 1
ATOM 858 C CA . GLU A 1 117 ? 16.329 46.867 8.245 1.00 10.28 117 GLU A CA 1
ATOM 859 C C . GLU A 1 117 ? 16.272 48.270 7.681 1.00 10.34 117 GLU A C 1
ATOM 860 O O . GLU A 1 117 ? 15.762 48.491 6.591 1.00 11.04 117 GLU A O 1
ATOM 861 N N . LEU A 1 118 ? 16.816 49.197 8.460 1.00 10.29 118 LEU A N 1
ATOM 862 C CA . LEU A 1 118 ? 17.106 50.570 8.033 1.00 10.36 118 LEU A CA 1
ATOM 863 C C . LEU A 1 118 ? 18.594 50.853 8.259 1.00 9.76 118 LEU A C 1
ATOM 864 O O . LEU A 1 118 ? 19.079 50.721 9.380 1.00 9.49 118 LEU A O 1
ATOM 869 N N . PHE A 1 119 ? 19.270 51.252 7.181 1.00 9.22 119 PHE A N 1
ATOM 870 C CA . PHE A 1 119 ? 20.698 51.617 7.156 1.00 10.64 119 PHE A CA 1
ATOM 871 C C . PHE A 1 119 ? 20.815 53.006 6.536 1.00 10.69 119 PHE A C 1
ATOM 872 O O . PHE A 1 119 ? 20.069 53.339 5.619 1.00 11.71 119 PHE A O 1
ATOM 880 N N . VAL A 1 120 ? 21.756 53.807 7.021 1.00 11.52 120 VAL A N 1
ATOM 881 C CA . VAL A 1 120 ? 21.898 55.182 6.489 1.00 12.58 120 VAL A CA 1
ATOM 882 C C . VAL A 1 120 ? 23.351 55.559 6.230 1.00 13.00 120 VAL A C 1
ATOM 883 O O . VAL A 1 120 ? 24.254 55.024 6.852 1.00 12.48 120 VAL A O 1
ATOM 887 N N . LYS A 1 121 ? 23.538 56.511 5.317 1.00 14.92 121 LYS A N 1
ATOM 888 C CA . LYS A 1 121 ? 24.856 57.078 5.009 1.00 16.92 121 LYS A CA 1
ATOM 889 C C . LYS A 1 121 ? 24.810 58.603 4.928 1.00 17.88 121 LYS A C 1
ATOM 890 O O . LYS A 1 121 ? 25.725 59.222 4.378 1.00 21.03 121 LYS A O 1
ATOM 896 N N . GLY A 1 122 B 23.736 59.191 5.421 1.00 17.98 121 GLY A N 1
ATOM 897 C CA . GLY A 1 122 B 23.659 60.644 5.570 1.00 17.96 121 GLY A CA 1
ATOM 898 C C . GLY A 1 122 B 24.014 61.111 6.962 1.00 17.72 121 GLY A C 1
ATOM 899 O O . GLY A 1 122 B 24.307 60.342 7.876 1.00 17.87 121 GLY A O 1
ATOM 900 N N . LEU A 1 123 ? 23.974 62.421 7.167 1.00 17.35 122 LEU A N 1
ATOM 901 C CA . LEU A 1 123 ? 24.306 62.965 8.467 1.00 17.29 122 LEU A CA 1
ATOM 902 C C . LEU A 1 123 ? 23.310 62.558 9.572 1.00 16.46 122 LEU A C 1
ATOM 903 O O . LEU A 1 123 ? 23.689 62.235 10.699 1.00 17.56 122 LEU A O 1
ATOM 908 N N . ASN A 1 124 ? 22.035 62.592 9.207 1.00 15.25 123 ASN A N 1
ATOM 909 C CA . ASN A 1 124 ? 20.916 62.348 10.115 1.00 15.15 123 ASN A CA 1
ATOM 910 C C . ASN A 1 124 ? 20.077 61.188 9.598 1.00 15.88 123 ASN A C 1
ATOM 911 O O . ASN A 1 124 ? 20.318 60.692 8.507 1.00 18.81 123 ASN A O 1
ATOM 916 N N . VAL A 1 125 ? 19.119 60.748 10.394 1.00 14.29 124 VAL A N 1
ATOM 917 C CA . VAL A 1 125 ? 18.098 59.808 9.942 1.00 14.35 124 VAL A CA 1
ATOM 918 C C . VAL A 1 125 ? 16.843 60.641 9.637 1.00 14.98 124 VAL A C 1
ATOM 919 O O . VAL A 1 125 ? 16.283 61.249 10.535 1.00 15.63 124 VAL A O 1
ATOM 923 N N . GLU A 1 126 ? 16.453 60.689 8.375 1.00 16.20 125 GLU A N 1
ATOM 924 C CA . GLU A 1 126 ? 15.306 61.498 7.964 1.00 17.55 125 GLU A CA 1
ATOM 925 C C . GLU A 1 126 ? 13.961 60.898 8.332 1.00 17.33 125 GLU A C 1
ATOM 926 O O . GLU A 1 126 ? 13.802 59.682 8.383 1.00 16.54 125 GLU A O 1
ATOM 932 N N . ASP A 1 127 ? 12.976 61.760 8.601 1.00 17.39 126 ASP A N 1
ATOM 933 C CA . ASP A 1 127 ? 11.636 61.284 8.918 1.00 18.36 126 ASP A CA 1
ATOM 934 C C . ASP A 1 127 ? 11.102 60.324 7.855 1.00 17.84 126 ASP A C 1
ATOM 935 O O . ASP A 1 127 ? 10.406 59.353 8.175 1.00 17.87 126 ASP A O 1
ATOM 940 N N . GLU A 1 128 ? 11.376 60.634 6.594 1.00 19.09 127 GLU A N 1
ATOM 941 C CA . GLU A 1 128 ? 10.935 59.796 5.486 1.00 21.22 127 GLU A CA 1
ATOM 942 C C . GLU A 1 128 ? 11.556 58.381 5.581 1.00 20.52 127 GLU A C 1
ATOM 943 O O . GLU A 1 128 ? 10.875 57.371 5.331 1.00 19.87 127 GLU A O 1
ATOM 949 N N . ASP A 1 129 ? 12.832 58.313 5.983 1.00 19.67 128 ASP A N 1
ATOM 950 C CA . ASP A 1 129 ? 13.526 57.027 6.249 1.00 19.36 128 ASP A CA 1
ATOM 951 C C . ASP A 1 129 ? 12.805 56.194 7.303 1.00 16.51 128 ASP A C 1
ATOM 952 O O . ASP A 1 129 ? 12.529 54.981 7.101 1.00 17.03 128 ASP A O 1
ATOM 957 N N . LEU A 1 130 ? 12.561 56.818 8.458 1.00 15.31 129 LEU A N 1
ATOM 958 C CA . LEU A 1 130 ? 11.883 56.181 9.567 1.00 15.10 129 LEU A CA 1
ATOM 959 C C . LEU A 1 130 ? 10.509 55.701 9.169 1.00 14.31 129 LEU A C 1
ATOM 960 O O . LEU A 1 130 ? 10.109 54.610 9.577 1.00 15.29 129 LEU A O 1
ATOM 965 N N . GLU A 1 131 ? 9.755 56.509 8.416 1.00 14.32 130 GLU A N 1
ATOM 966 C CA . GLU A 1 131 ? 8.383 56.110 8.118 1.00 14.72 130 GLU A CA 1
ATOM 967 C C . GLU A 1 131 ? 8.352 54.845 7.268 1.00 14.57 130 GLU A C 1
ATOM 968 O O . GLU A 1 131 ? 7.518 53.977 7.501 1.00 14.92 130 GLU A O 1
ATOM 974 N N . LYS A 1 132 ? 9.247 54.744 6.297 1.00 14.17 131 LYS A N 1
ATOM 975 C CA . LYS A 1 132 ? 9.299 53.574 5.432 1.00 14.84 131 LYS A CA 1
ATOM 976 C C . LYS A 1 132 ? 9.684 52.337 6.227 1.00 13.67 131 LYS A C 1
ATOM 977 O O . LYS A 1 132 ? 9.103 51.238 6.057 1.00 14.00 131 LYS A O 1
ATOM 983 N N . PHE A 1 133 ? 10.643 52.509 7.134 1.00 12.69 132 PHE A N 1
ATOM 984 C CA . PHE A 1 133 ? 11.061 51.367 7.952 1.00 12.71 132 PHE A CA 1
ATOM 985 C C . PHE A 1 133 ? 9.925 50.849 8.835 1.00 12.78 132 PHE A C 1
ATOM 986 O O . PHE A 1 133 ? 9.650 49.635 8.890 1.00 12.86 132 PHE A O 1
ATOM 994 N N . TRP A 1 134 ? 9.259 51.761 9.544 1.00 13.1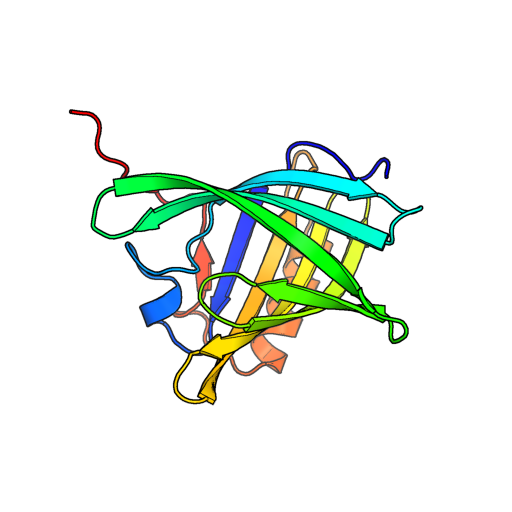5 133 TRP A N 1
ATOM 995 C CA . TRP A 1 134 ? 8.257 51.354 10.521 1.00 13.59 133 TRP A CA 1
ATOM 996 C C . TRP A 1 134 ? 6.991 50.804 9.832 1.00 14.55 133 TRP A C 1
ATOM 997 O O . TRP A 1 134 ? 6.365 49.870 10.354 1.00 14.90 133 TRP A O 1
ATOM 1008 N N . LYS A 1 135 ? 6.634 51.351 8.676 1.00 15.37 134 LYS A N 1
ATOM 1009 C CA . LYS A 1 135 ? 5.497 50.777 7.915 1.00 16.49 134 LYS A CA 1
ATOM 1010 C C . LYS A 1 135 ? 5.791 49.344 7.486 1.00 16.26 134 LYS A C 1
ATOM 1011 O O . LYS A 1 135 ? 4.943 48.450 7.680 1.00 15.99 134 LYS A O 1
ATOM 1017 N N . LEU A 1 136 ? 6.993 49.133 6.930 1.00 14.78 135 LEU A N 1
ATOM 1018 C CA . LEU A 1 136 ? 7.416 47.800 6.463 1.00 15.06 135 LEU A CA 1
ATOM 1019 C C . LEU A 1 136 ? 7.417 46.799 7.622 1.00 14.50 135 LEU A C 1
ATOM 1020 O O . LEU A 1 136 ? 6.971 45.661 7.460 1.00 15.15 135 LEU A O 1
ATOM 1025 N N . THR A 1 137 ? 7.946 47.208 8.771 1.00 13.46 136 THR A N 1
ATOM 1026 C CA . THR A 1 137 ? 8.028 46.369 9.954 1.00 14.59 136 THR A CA 1
ATOM 1027 C C . THR A 1 137 ? 6.622 45.959 10.437 1.00 15.69 136 THR A C 1
ATOM 1028 O O . THR A 1 137 ? 6.403 44.790 10.795 1.00 16.07 136 THR A O 1
ATOM 1032 N N . GLU A 1 138 ? 5.686 46.913 10.427 1.00 16.24 137 GLU A N 1
ATOM 1033 C CA . GLU A 1 138 ? 4.293 46.603 10.816 1.00 17.70 137 GLU A CA 1
ATOM 1034 C C . GLU A 1 138 ? 3.689 45.625 9.803 1.00 18.38 137 GLU A C 1
ATOM 1035 O O . GLU A 1 138 ? 2.994 44.662 10.184 1.00 19.09 137 GLU A O 1
ATOM 1041 N N . ASP A 1 139 ? 3.954 45.867 8.528 1.00 18.75 138 ASP A N 1
ATOM 1042 C CA . ASP A 1 139 ? 3.395 45.061 7.430 1.00 20.82 138 ASP A CA 1
ATOM 1043 C C . ASP A 1 139 ? 3.881 43.610 7.485 1.00 20.94 138 ASP A C 1
ATOM 1044 O O . ASP A 1 139 ? 3.142 42.691 7.125 1.00 22.55 138 ASP A O 1
ATOM 1049 N N . LYS A 1 140 ? 5.116 43.402 7.934 1.00 20.40 139 LYS A N 1
ATOM 1050 C CA . LYS A 1 140 ? 5.658 42.055 8.094 1.00 20.45 139 LYS A CA 1
ATOM 1051 C C . LYS A 1 140 ? 5.346 41.404 9.455 1.00 20.21 139 LYS A C 1
ATOM 1052 O O . LYS A 1 140 ? 5.843 40.301 9.746 1.00 21.19 139 LYS A O 1
ATOM 1058 N N . GLY A 1 141 ? 4.521 42.045 10.276 1.00 19.91 140 GLY A N 1
ATOM 1059 C CA . GLY A 1 141 ? 4.059 41.440 11.536 1.00 20.24 140 GLY A CA 1
ATOM 1060 C C . GLY A 1 141 ? 5.099 41.406 12.634 1.00 20.72 140 GLY A C 1
ATOM 1061 O O . GLY A 1 141 ? 5.077 40.530 13.508 1.00 22.01 140 GLY A O 1
ATOM 1062 N N . ILE A 1 142 ? 6.021 42.359 12.597 1.00 19.54 141 ILE A N 1
ATOM 1063 C CA . ILE A 1 142 ? 7.100 42.409 13.573 1.00 19.77 141 ILE A CA 1
ATOM 1064 C C . ILE A 1 142 ? 6.735 43.378 14.705 1.00 20.68 14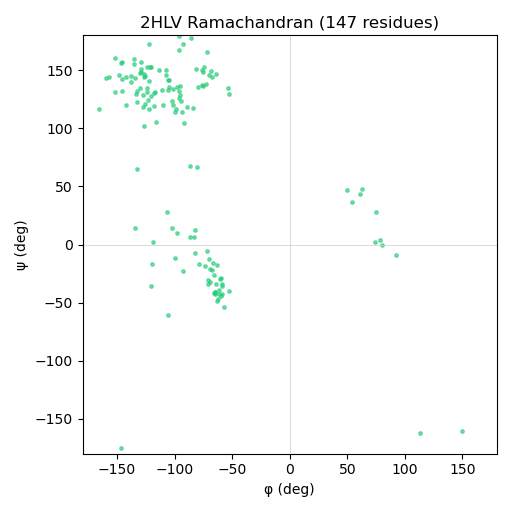1 ILE A C 1
ATOM 1065 O O . ILE A 1 142 ? 6.405 44.533 14.464 1.00 21.67 141 ILE A O 1
ATOM 1070 N N . ASP A 1 143 ? 6.809 42.879 15.932 1.00 22.50 142 ASP A N 1
ATOM 1071 C CA . ASP A 1 143 ? 6.449 43.668 17.115 1.00 23.39 142 ASP A CA 1
ATOM 1072 C C . ASP A 1 143 ? 7.557 44.672 17.440 1.00 23.75 142 ASP A C 1
ATOM 1073 O O . ASP A 1 143 ? 8.734 44.403 17.211 1.00 23.11 142 ASP A O 1
ATOM 1078 N N . LYS A 1 144 ? 7.171 45.800 18.026 1.00 24.71 143 LYS A N 1
ATOM 1079 C CA . LYS A 1 144 ? 8.124 46.872 18.359 1.00 24.28 143 LYS A CA 1
ATOM 1080 C C . LYS A 1 144 ? 9.234 46.406 19.311 1.00 23.41 143 LYS A C 1
ATOM 1081 O O . LYS A 1 144 ? 10.367 46.870 19.199 1.00 21.78 143 LYS A O 1
ATOM 1087 N N . LYS A 1 145 ? 8.917 45.485 20.231 1.00 22.79 144 LYS A N 1
ATOM 1088 C CA . LYS A 1 145 ? 9.893 44.929 21.180 1.00 23.33 144 LYS A CA 1
ATOM 1089 C C . LYS A 1 145 ? 10.932 44.016 20.526 1.00 21.55 144 LYS A C 1
ATOM 1090 O O . LYS A 1 145 ? 11.942 43.671 21.143 1.00 22.52 144 LYS A O 1
ATOM 1096 N N . ASN A 1 146 ? 10.672 43.643 19.270 1.00 19.99 145 ASN A N 1
ATOM 1097 C CA . ASN A 1 146 ? 11.572 42.820 18.496 1.00 18.62 145 ASN A CA 1
ATOM 1098 C C . ASN A 1 146 ? 12.309 43.602 17.419 1.00 16.80 145 ASN A C 1
ATOM 1099 O O . ASN A 1 146 ? 12.725 43.047 16.400 1.00 14.86 145 ASN A O 1
ATOM 1104 N N . VAL A 1 147 ? 12.496 44.891 17.676 1.00 15.03 146 VAL A N 1
ATOM 1105 C CA . VAL A 1 147 ? 13.367 45.726 16.859 1.00 14.22 146 VAL A CA 1
ATOM 1106 C C . VAL A 1 147 ? 14.522 46.208 17.754 1.00 15.02 146 VAL A C 1
ATOM 1107 O O . VAL A 1 147 ? 14.273 46.669 18.887 1.00 16.66 146 VAL A O 1
ATOM 1111 N N . VAL A 1 148 ? 15.750 46.072 17.264 1.00 13.89 147 VAL A N 1
ATOM 1112 C CA . VAL A 1 148 ? 16.958 46.536 17.976 1.00 14.38 147 VAL A CA 1
ATOM 1113 C C . VAL A 1 148 ? 17.430 47.901 17.469 1.00 13.78 147 VAL A C 1
ATOM 1114 O O . VAL A 1 148 ? 17.511 48.130 16.266 1.00 12.92 147 VAL A O 1
ATOM 1118 N N . ASN A 1 149 ? 17.774 48.763 18.433 1.00 13.88 148 ASN A N 1
ATOM 1119 C CA . ASN A 1 149 ? 18.334 50.108 18.223 1.00 14.07 148 ASN A CA 1
ATOM 1120 C C . ASN A 1 149 ? 19.844 49.982 18.272 1.00 13.45 148 ASN A C 1
ATOM 1121 O O . ASN A 1 149 ? 20.389 49.673 19.333 1.00 14.20 148 ASN A O 1
ATOM 1126 N N . PHE A 1 150 ? 20.514 50.222 17.153 1.00 12.92 149 PHE A N 1
ATOM 1127 C CA . PHE A 1 150 ? 21.964 49.989 17.025 1.00 13.23 149 PHE A CA 1
ATOM 1128 C C . PHE A 1 150 ? 22.831 51.125 17.583 1.00 13.63 149 PHE A C 1
ATOM 1129 O O . PHE A 1 150 ? 24.070 51.155 17.376 1.00 14.92 149 PHE A O 1
ATOM 1137 N N . LEU A 1 151 ? 22.210 52.034 18.334 1.00 13.92 150 LEU A N 1
ATOM 1138 C CA . LEU A 1 151 ? 23.004 52.929 19.179 1.00 15.04 150 LEU A CA 1
ATOM 1139 C C . LEU A 1 151 ? 23.382 52.234 20.485 1.00 15.72 150 LEU A C 1
ATOM 1140 O O . LEU A 1 151 ? 24.176 52.771 21.261 1.00 15.74 150 LEU A O 1
ATOM 1145 N N . GLU A 1 152 ? 22.830 51.043 20.726 1.00 16.77 151 GLU A N 1
ATOM 1146 C CA . GLU A 1 152 ? 23.228 50.237 21.896 1.00 18.72 151 GLU A CA 1
ATOM 1147 C C . GLU A 1 152 ? 24.671 49.741 21.755 1.00 18.78 151 GLU A C 1
ATOM 1148 O O . GLU A 1 152 ? 25.107 49.438 20.661 1.00 18.03 151 GLU A O 1
ATOM 1154 N N . ASN A 1 153 ? 25.386 49.679 22.877 1.00 19.69 152 ASN A N 1
ATOM 1155 C CA . ASN A 1 153 ? 26.740 49.110 22.960 1.00 20.75 152 ASN A CA 1
ATOM 1156 C C . ASN A 1 153 ? 26.754 47.696 22.375 1.00 20.00 152 ASN A C 1
ATOM 1157 O O . ASN A 1 153 ? 25.892 46.897 22.709 1.00 20.00 152 ASN A O 1
ATOM 1162 N N . GLU A 1 154 ? 27.697 47.417 21.474 1.00 20.01 153 GLU A N 1
ATOM 1163 C CA . GLU A 1 154 ? 27.887 46.072 20.918 1.00 20.48 153 GLU A CA 1
ATOM 1164 C C . GLU A 1 154 ? 28.427 45.099 21.980 1.00 20.75 153 GLU A C 1
ATOM 1165 O O . GLU A 1 154 ? 28.318 43.893 21.811 1.00 19.29 153 GLU A O 1
ATOM 1171 N N . ASP A 1 155 ? 29.031 45.659 23.032 1.00 21.28 154 ASP A N 1
ATOM 1172 C CA . ASP A 1 155 ? 29.575 44.908 24.162 1.00 21.88 154 ASP A CA 1
ATOM 1173 C C . ASP A 1 155 ? 30.693 43.938 23.739 1.00 22.25 154 ASP A C 1
ATOM 1174 O O . ASP A 1 155 ? 30.756 42.798 24.221 1.00 22.20 154 ASP A O 1
ATOM 1179 N N . CYS A 1 156 ? 31.595 44.411 22.878 1.00 22.39 155 CYS A N 1
ATOM 1180 C CA . CYS A 1 156 ? 32.779 43.630 22.482 1.00 23.35 155 CYS A CA 1
ATOM 1181 C C . CYS A 1 156 ? 33.772 43.579 23.628 1.00 22.68 155 CYS A C 1
ATOM 1182 O O . CYS A 1 156 ? 33.987 44.576 24.295 1.00 21.72 155 CYS A O 1
ATOM 1185 N N . PRO A 1 157 ? 34.382 42.408 23.870 1.00 23.13 156 PRO A N 1
ATOM 1186 C CA . PRO A 1 157 ? 35.418 42.357 24.921 1.00 23.73 156 PRO A CA 1
ATOM 1187 C C . PRO A 1 157 ? 36.750 43.007 24.515 1.00 23.70 156 PRO A C 1
ATOM 1188 O O . PRO A 1 157 ? 37.087 43.043 23.340 1.00 23.01 156 PRO A O 1
ATOM 1192 N N . HIS A 1 158 ? 37.502 43.496 25.489 1.00 25.31 157 HIS A N 1
ATOM 1193 C CA . HIS A 1 158 ? 38.807 44.122 25.195 1.00 26.77 157 HIS A CA 1
ATOM 1194 C C . HIS A 1 158 ? 39.959 43.635 26.106 1.00 28.64 157 HIS A C 1
ATOM 1195 O O . HIS A 1 158 ? 40.545 44.418 26.848 1.00 29.63 157 HIS A O 1
ATOM 1202 N N . PRO A 1 159 ? 40.311 42.353 26.003 1.00 30.35 158 PRO A N 1
ATOM 1203 C CA . PRO A 1 159 ? 41.234 41.716 26.956 1.00 30.74 158 PRO A CA 1
ATOM 1204 C C . PRO A 1 159 ? 42.701 42.078 26.778 1.00 32.42 158 PRO A C 1
ATOM 1205 O O . PRO A 1 159 ? 43.181 42.245 25.655 1.00 34.25 158 PRO A O 1
#

Radius of gyration: 14.64 Å; Cα contacts (8 Å, |Δi|>4): 330; chains: 1; bounding box: 38×40×41 Å

Secondary structure (DSSP, 8-state):
-TT-B--EEEEEEESSGGGTSTT-TT--EEEEEEEETTTTEEEEEEEEEETTEEEEEEEEEEE-TTS-EEEESSSEEEEEEEEE-SSEEEEEEEEE-TTS-EEEEEEEEE-SSS--HHHHHHHHHHHHHTT--GGGEEETTS-------

Solvent-accessible surface area: 8700 Å² total; per-residue (Å²): 76,134,35,39,18,102,2,95,13,23,53,10,0,1,66,52,51,129,47,2,88,72,54,6,10,21,26,9,21,16,128,72,0,51,17,45,107,166,147,20,14,3,17,29,80,9,7,4,27,82,134,29,120,34,126,135,39,90,16,108,0,54,108,73,162,113,32,32,20,59,9,114,33,78,31,116,9,73,24,90,37,72,14,72,40,172,49,22,6,0,12,33,21,54,1,45,36,191,142,46,127,88,6,35,7,2,5,0,18,0,49,15,169,102,49,96,117,131,4,57,94,88,0,90,127,20,2,138,90,71,60,13,80,159,152,30,22,18,60,14,168,86,113,25,67,36,76,173,131

InterPro domains:
  IPR000566 Lipocalin/cytosolic fatty-acid binding domain [PF00061] (14-150)
  IPR002345 Lipocalin [PTHR11430] (6-148)
  IPR002448 Lipocalin, OBP-like [PR01173] (13-30)
  IPR002448 Lipocalin, OBP-like [PR01173] (32-43)
  IPR002448 Lipocalin, OBP-like [PR01173] (52-59)
  IPR002448 Lipocalin, OBP-like [PR01173] (79-89)
  IPR002448 Lipocalin, OBP-like [PR01173] (138-156)
  IPR012674 Calycin [G3DSA:2.40.128.20] (1-159)
  IPR012674 Calycin [SSF50814] (9-156)
  IPR022272 Lipocalin family conserved site [PS00213] (7-20)

Sequence (149 aa)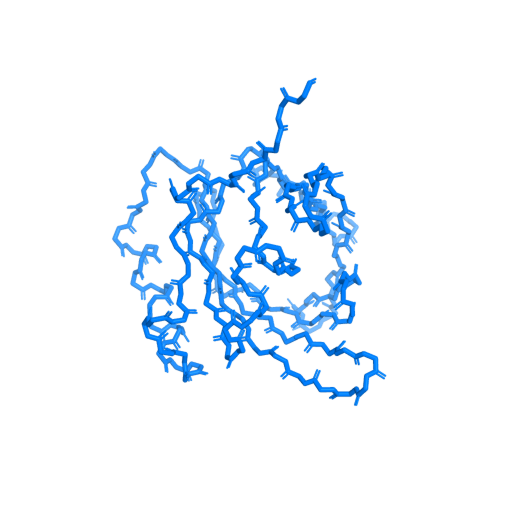:
SELSGPWRTVYIGSTNPEKIQENGPFRTYFRELVFDDEKGTVDFYFSVKRDGKCKNVHVKATKQDDGTYVADYEGQNVFKIVSLSRTHLVAHNINVDKHGQTTELTELFVKGLNVEDEDLEKFWKLTEDKGIDKKNVVNFLENEDCPHP

CATH classification: 2.40.128.20

Nearest PDB structures (foldseek):
  2hlv-assembly1_A  TM=1.007E+00  e=3.343E-29  Bos taurus
  1a3y-assembly1_A  TM=9.051E-01  e=2.231E-18  Sus scrofa
  4odd-assembly3_C  TM=9.032E-01  e=4.282E-17  Canis lupus familiaris
  3fiq-assembly1_A  TM=9.073E-01  e=5.347E-16  Rattus norvegicus
  1e5p-assembly3_C  TM=8.952E-01  e=6.994E-16  Mesocricetus auratus

Organism: Bos taurus (NCBI:txid9913)

B-factor: mean 21.2, std 8.52, range [9.22, 89.83]